Protein AF-A0A1G1VP83-F1 (afdb_monomer)

Nearest PDB structures (foldseek):
  2jve-assembly1_A  TM=3.663E-01  e=6.003E+00  Notophthalmus viridescens
  4ooa-assembly2_C  TM=3.074E-01  e=6.003E+00  Homo sapiens

Foldseek 3Di:
DDDDDPVVCCVPQQQWKFFDDPVNPHTQDIGNDPVVRCVSCVVVVNNDTDMDGHHNDPDDDDDDPPVDDPDPDPPDDDD

Mean predicted aligned error: 10.22 Å

Solvent-accessible surface area (backbone atoms only — not comparable to full-atom values): 5228 Å² total; per-residue (Å²): 135,82,87,81,88,63,71,83,47,40,91,83,36,44,50,18,28,37,28,27,45,96,82,72,71,51,75,74,33,69,26,79,42,66,74,56,25,51,53,52,26,39,76,72,71,40,84,81,53,58,70,47,74,38,56,69,65,92,73,83,83,80,83,79,82,72,94,69,77,79,76,84,70,78,79,74,83,77,128

InterPro domains:
  IPR043734 Domain of unknown function DUF5678 [PF18929] (12-56)

Organism: NCBI:txid1797590

Structure (mmCIF, N/CA/C/O backbone):
data_AF-A0A1G1VP83-F1
#
_entry.id   AF-A0A1G1VP83-F1
#
loop_
_atom_site.group_PDB
_atom_site.id
_atom_site.type_symbol
_atom_site.label_atom_id
_atom_site.label_alt_id
_atom_site.label_comp_id
_atom_site.label_asym_id
_atom_site.label_entity_id
_atom_site.label_seq_id
_atom_site.pdbx_PDB_ins_code
_atom_site.Cartn_x
_atom_site.Cartn_y
_atom_site.Cartn_z
_atom_site.occupancy
_atom_site.B_iso_or_equiv
_atom_site.auth_seq_id
_atom_site.auth_comp_id
_atom_site.auth_asym_id
_atom_site.auth_atom_id
_atom_site.pdbx_PDB_model_num
ATOM 1 N N . MET A 1 1 ? -0.299 -22.652 -7.461 1.00 57.00 1 MET A N 1
ATOM 2 C CA . MET A 1 1 ? -0.822 -21.350 -6.982 1.00 57.00 1 MET A CA 1
ATOM 3 C C . MET A 1 1 ? -0.798 -20.373 -8.152 1.00 57.00 1 MET A C 1
ATOM 5 O O . MET A 1 1 ? 0.211 -20.350 -8.843 1.00 57.00 1 MET A O 1
ATOM 9 N N . LYS A 1 2 ? -1.883 -19.638 -8.438 1.00 76.94 2 LYS A N 1
ATOM 10 C CA . LYS A 1 2 ? -1.904 -18.645 -9.531 1.00 76.94 2 LYS A CA 1
ATOM 11 C C . LYS A 1 2 ? -1.319 -17.310 -9.031 1.00 76.94 2 LYS A C 1
ATOM 13 O O . LYS A 1 2 ? -1.704 -16.901 -7.934 1.00 76.94 2 LYS A O 1
ATOM 18 N N . PRO A 1 3 ? -0.417 -16.643 -9.775 1.00 78.00 3 PRO A N 1
ATOM 19 C CA . PRO A 1 3 ? 0.044 -15.299 -9.431 1.00 78.00 3 PRO A CA 1
ATOM 20 C C . PRO A 1 3 ? -1.129 -14.314 -9.442 1.00 78.00 3 PRO A C 1
ATOM 22 O O . PRO A 1 3 ? -1.989 -14.389 -10.320 1.00 78.00 3 PRO A O 1
ATOM 25 N N . LYS A 1 4 ? -1.179 -13.404 -8.466 1.00 82.94 4 LYS A N 1
ATOM 26 C CA . LYS A 1 4 ? -2.178 -12.330 -8.428 1.00 82.94 4 LYS A CA 1
ATOM 27 C C . LYS A 1 4 ? -1.631 -11.123 -9.186 1.00 82.94 4 LYS A C 1
ATOM 29 O O . LYS A 1 4 ? -0.526 -10.676 -8.889 1.00 82.94 4 LYS A O 1
ATOM 34 N N . ASP A 1 5 ? -2.401 -10.607 -10.139 1.00 87.19 5 ASP A N 1
ATOM 35 C CA . ASP A 1 5 ? -2.043 -9.393 -10.872 1.00 87.19 5 ASP A CA 1
ATOM 36 C C . ASP A 1 5 ? -2.496 -8.139 -10.104 1.00 87.19 5 ASP A C 1
ATOM 38 O O . ASP A 1 5 ? -3.689 -7.899 -9.898 1.00 87.19 5 ASP A O 1
ATOM 42 N N . TRP A 1 6 ? -1.522 -7.341 -9.671 1.00 89.12 6 TRP A N 1
ATOM 43 C CA . TRP A 1 6 ? -1.709 -6.063 -8.980 1.00 89.12 6 TRP A CA 1
ATOM 44 C C . TRP A 1 6 ? -1.186 -4.867 -9.790 1.00 89.12 6 TRP A C 1
ATOM 46 O O . TRP A 1 6 ? -1.025 -3.771 -9.254 1.00 89.12 6 TRP A O 1
ATOM 56 N N . THR A 1 7 ? -0.954 -5.045 -11.093 1.00 89.69 7 THR A N 1
ATOM 57 C CA . THR A 1 7 ? -0.424 -4.002 -11.990 1.00 89.69 7 THR A CA 1
ATOM 58 C C . THR A 1 7 ? -1.330 -2.768 -12.035 1.00 89.69 7 THR A C 1
ATOM 60 O O . THR A 1 7 ? -0.851 -1.637 -12.102 1.00 89.69 7 THR A O 1
ATOM 63 N N . HIS A 1 8 ? -2.643 -2.965 -11.881 1.00 91.50 8 HIS A N 1
ATOM 64 C CA . HIS A 1 8 ? -3.648 -1.899 -11.835 1.00 91.50 8 HIS A CA 1
ATOM 65 C C . HIS A 1 8 ? -3.489 -0.922 -10.651 1.00 91.50 8 HIS A C 1
ATOM 67 O O . HIS A 1 8 ? -4.066 0.163 -10.680 1.00 91.50 8 HIS A O 1
ATOM 73 N N . LEU A 1 9 ? -2.716 -1.272 -9.614 1.00 93.44 9 LEU A N 1
ATOM 74 C CA . LEU A 1 9 ? -2.452 -0.384 -8.476 1.00 93.44 9 LEU A CA 1
ATOM 75 C C . LEU A 1 9 ? -1.414 0.692 -8.804 1.00 93.44 9 LEU A C 1
ATOM 77 O O . LEU A 1 9 ? -1.415 1.753 -8.178 1.00 93.44 9 LEU A O 1
ATOM 81 N N . HIS A 1 10 ? -0.522 0.430 -9.763 1.00 94.69 10 HIS A N 1
ATOM 82 C CA . HIS A 1 10 ? 0.599 1.319 -10.067 1.00 94.69 10 HIS A CA 1
ATOM 83 C C . HIS A 1 10 ? 0.156 2.744 -10.454 1.00 94.69 10 HIS A C 1
ATOM 85 O O . HIS A 1 10 ? 0.624 3.675 -9.797 1.00 94.69 10 HIS A O 1
ATOM 91 N N . PRO A 1 11 ? -0.821 2.961 -11.363 1.00 94.50 11 PRO A N 1
ATOM 92 C CA . PRO A 1 11 ? -1.222 4.308 -11.783 1.00 94.50 11 PRO A CA 1
ATOM 93 C C . PRO A 1 11 ? -1.704 5.228 -10.650 1.00 94.50 11 PRO A C 1
ATOM 95 O O . PRO A 1 11 ? -1.556 6.443 -10.739 1.00 94.50 11 PRO A O 1
ATOM 98 N N . GLN A 1 12 ? -2.286 4.673 -9.582 1.00 95.38 12 GLN A N 1
ATOM 99 C CA . GLN A 1 12 ? -2.888 5.456 -8.489 1.00 95.38 12 GLN A CA 1
ATOM 100 C C . GLN A 1 12 ? -2.025 5.494 -7.221 1.00 95.38 12 GLN A C 1
ATOM 102 O O . GLN A 1 12 ? -2.087 6.441 -6.424 1.00 95.38 12 GLN A O 1
ATOM 107 N N . TYR A 1 13 ? -1.227 4.448 -7.011 1.00 96.75 13 TYR A N 1
ATOM 108 C CA . TYR A 1 13 ? -0.548 4.202 -5.746 1.00 96.75 13 TYR A CA 1
ATOM 109 C C . TYR A 1 13 ? 0.967 4.047 -5.884 1.00 96.75 13 TYR A C 1
ATOM 111 O O . TYR A 1 13 ? 1.599 3.688 -4.894 1.00 96.75 13 TYR A O 1
ATOM 119 N N . ALA A 1 14 ? 1.565 4.339 -7.046 1.00 96.25 14 ALA A N 1
ATOM 120 C CA . ALA A 1 14 ? 3.015 4.303 -7.248 1.00 96.25 14 ALA A CA 1
ATOM 121 C C . ALA A 1 14 ? 3.782 4.946 -6.078 1.00 96.25 14 ALA A C 1
ATOM 123 O O . ALA A 1 14 ? 3.485 6.057 -5.627 1.00 96.25 14 ALA A O 1
ATOM 124 N N . GLY A 1 15 ? 4.750 4.206 -5.533 1.00 96.38 15 GLY A N 1
ATOM 125 C CA . GLY A 1 15 ? 5.570 4.658 -4.410 1.00 96.38 15 GLY A CA 1
ATOM 126 C C . GLY A 1 15 ? 4.824 4.812 -3.077 1.00 96.38 15 GLY A C 1
ATOM 127 O O . GLY A 1 15 ? 5.414 5.278 -2.097 1.00 96.38 15 GLY A O 1
ATOM 128 N N . LYS A 1 16 ? 3.555 4.404 -2.969 1.00 97.88 16 LYS A N 1
ATOM 129 C CA . LYS A 1 16 ? 2.793 4.366 -1.713 1.00 97.88 16 LYS A CA 1
ATOM 130 C C . LYS A 1 16 ? 2.733 2.954 -1.140 1.00 97.88 16 LYS A C 1
ATOM 132 O O . LYS A 1 16 ? 3.007 1.954 -1.793 1.00 97.88 16 LYS A O 1
ATOM 137 N N . TRP A 1 17 ? 2.410 2.895 0.140 1.00 97.88 17 TRP A N 1
ATOM 138 C CA . TRP A 1 17 ? 1.891 1.700 0.775 1.00 97.88 17 TRP A CA 1
ATOM 139 C C . TRP A 1 17 ? 0.379 1.652 0.597 1.00 97.88 17 TRP A C 1
ATOM 141 O O . TRP A 1 17 ? -0.276 2.684 0.749 1.00 97.88 17 TRP A O 1
ATOM 151 N N . VAL A 1 18 ? -0.153 0.464 0.342 1.00 97.56 18 VAL A N 1
ATOM 152 C CA . VAL A 1 18 ? -1.588 0.171 0.312 1.00 97.56 18 VAL A CA 1
ATOM 153 C C . VAL A 1 18 ? -1.907 -0.921 1.326 1.00 97.56 18 VAL A C 1
ATOM 155 O O . VAL A 1 18 ? -1.084 -1.801 1.575 1.00 97.56 18 VAL A O 1
ATOM 158 N N . ALA A 1 19 ? -3.079 -0.829 1.941 1.00 97.25 19 ALA A N 1
ATOM 159 C CA . ALA A 1 19 ? -3.642 -1.832 2.832 1.00 97.25 19 ALA A CA 1
ATOM 160 C C . ALA A 1 19 ? -4.894 -2.408 2.173 1.00 97.25 19 ALA A C 1
ATOM 162 O O . ALA A 1 19 ? -5.754 -1.640 1.737 1.00 97.25 19 ALA A O 1
ATOM 163 N N . PHE A 1 20 ? -4.997 -3.732 2.130 1.00 95.31 20 PHE A N 1
ATOM 164 C CA . PHE A 1 20 ? -6.146 -4.444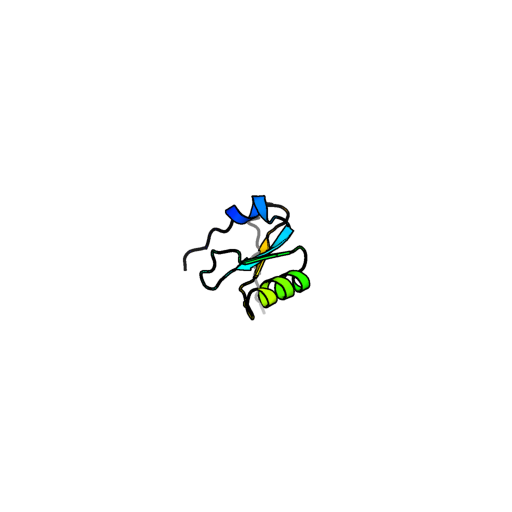 1.581 1.00 95.31 20 PHE A CA 1
ATOM 165 C C . PHE A 1 20 ? -7.116 -4.894 2.674 1.00 95.31 20 PHE A C 1
ATOM 167 O O . PHE A 1 20 ? -6.720 -5.097 3.828 1.00 95.31 20 PHE A O 1
ATOM 174 N N . ALA A 1 21 ? -8.378 -5.077 2.291 1.00 91.06 21 ALA A N 1
ATOM 175 C CA . ALA A 1 21 ? -9.352 -5.839 3.060 1.00 91.06 21 ALA A C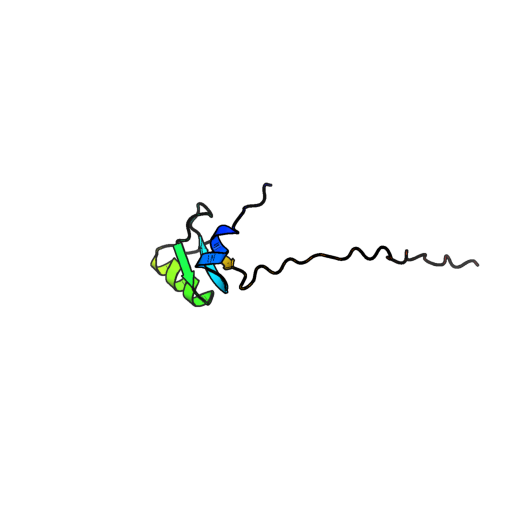A 1
ATOM 176 C C . ALA A 1 21 ? -9.040 -7.351 3.013 1.00 91.06 21 ALA A C 1
ATOM 178 O O . ALA A 1 21 ? -8.074 -7.799 2.388 1.00 91.06 21 ALA A O 1
ATOM 179 N N . GLU A 1 22 ? -9.866 -8.151 3.688 1.00 88.12 22 GLU A N 1
ATOM 180 C CA . GLU A 1 22 ? -9.709 -9.613 3.747 1.00 88.12 22 GLU A CA 1
ATOM 181 C C . GLU A 1 22 ? -9.849 -10.293 2.376 1.00 88.12 22 GLU A C 1
ATOM 183 O O . GLU A 1 22 ? -9.254 -11.347 2.151 1.00 88.12 22 GLU A O 1
ATOM 188 N N . ASP A 1 23 ? -10.554 -9.651 1.441 1.00 87.69 23 ASP A N 1
ATOM 189 C CA . ASP A 1 23 ? -10.708 -10.084 0.047 1.00 87.69 23 ASP A CA 1
ATOM 190 C C . ASP A 1 23 ? -9.410 -9.996 -0.782 1.00 87.69 23 ASP A C 1
ATOM 192 O O . ASP A 1 23 ? -9.337 -10.562 -1.872 1.00 87.69 23 ASP A O 1
ATOM 196 N N . ARG A 1 24 ? -8.359 -9.339 -0.260 1.00 83.25 24 ARG A N 1
ATOM 197 C CA . ARG A 1 24 ? -7.056 -9.116 -0.923 1.00 83.25 24 ARG A CA 1
ATOM 198 C C . ARG A 1 24 ? -7.146 -8.359 -2.254 1.00 83.25 24 ARG A C 1
ATOM 200 O O . ARG A 1 24 ? -6.223 -8.434 -3.071 1.00 83.25 24 ARG A O 1
ATOM 207 N N . GLU A 1 25 ? -8.242 -7.640 -2.465 1.00 87.00 25 GLU A N 1
ATOM 208 C CA . GLU A 1 25 ? -8.519 -6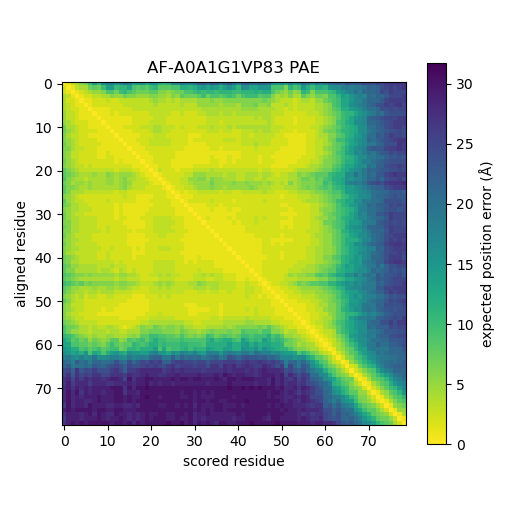.873 -3.681 1.00 87.00 25 GLU A CA 1
ATOM 209 C C . GLU A 1 25 ? -8.860 -5.425 -3.343 1.00 87.00 25 GLU A C 1
ATOM 211 O O . GLU A 1 25 ? -8.299 -4.499 -3.930 1.00 87.00 25 GLU A O 1
ATOM 216 N N . SER A 1 26 ? -9.712 -5.215 -2.341 1.00 91.75 26 SER A N 1
ATOM 217 C CA . SER A 1 26 ? -10.197 -3.892 -1.974 1.00 91.75 26 SER A CA 1
ATOM 218 C C . SER A 1 26 ? -9.150 -3.118 -1.180 1.00 91.75 26 SER A C 1
ATOM 220 O O . SER A 1 26 ? -8.772 -3.507 -0.073 1.00 91.75 26 SER A O 1
ATOM 222 N N . VAL A 1 27 ? -8.702 -1.976 -1.710 1.00 95.31 27 VAL A N 1
ATOM 223 C CA . VAL A 1 27 ? -7.797 -1.064 -0.997 1.00 95.31 27 VAL A CA 1
ATOM 224 C C . VAL A 1 27 ? -8.587 -0.261 0.036 1.00 95.31 27 VAL A C 1
ATOM 226 O O . VAL A 1 27 ? -9.411 0.587 -0.299 1.00 95.31 27 VAL A O 1
ATOM 229 N N . VAL A 1 28 ? -8.304 -0.488 1.317 1.00 96.00 28 VAL A N 1
ATOM 230 C CA . VAL A 1 28 ? -8.984 0.191 2.431 1.00 96.00 28 VAL A CA 1
ATOM 231 C C . VAL A 1 28 ? -8.250 1.448 2.885 1.00 96.00 28 VAL A C 1
ATOM 233 O O . VAL A 1 28 ? -8.864 2.351 3.455 1.00 96.00 28 VAL A O 1
ATOM 236 N N . ALA A 1 29 ? -6.945 1.554 2.635 1.00 96.88 29 ALA A N 1
ATOM 237 C CA . ALA A 1 29 ? -6.155 2.752 2.908 1.00 96.88 29 ALA A CA 1
ATOM 238 C C . ALA A 1 29 ? -4.876 2.787 2.060 1.00 96.88 29 ALA A C 1
ATOM 240 O O . ALA A 1 29 ? -4.312 1.742 1.747 1.00 96.88 29 ALA A O 1
ATOM 241 N N . ASP A 1 30 ? -4.371 3.989 1.783 1.00 97.75 30 ASP A N 1
ATOM 242 C CA . ASP A 1 30 ? -3.047 4.229 1.211 1.00 97.75 30 ASP A CA 1
ATOM 243 C C . ASP A 1 30 ? -2.273 5.290 2.013 1.00 97.75 30 ASP A C 1
ATOM 245 O O . ASP A 1 30 ? -2.860 6.169 2.660 1.00 97.75 30 ASP A O 1
ATOM 249 N N . ALA A 1 31 ? -0.940 5.211 2.009 1.00 97.75 31 ALA A N 1
ATOM 250 C CA . ALA A 1 31 ? -0.076 6.237 2.595 1.00 97.75 31 ALA A CA 1
ATOM 251 C C . ALA A 1 31 ? 1.378 6.153 2.104 1.00 97.75 31 ALA A C 1
ATOM 253 O O . ALA A 1 31 ? 1.841 5.112 1.655 1.00 97.75 31 ALA A O 1
ATOM 254 N N . LYS A 1 32 ? 2.165 7.228 2.254 1.00 97.38 32 LYS A N 1
ATOM 255 C CA . LYS A 1 32 ? 3.595 7.217 1.877 1.00 97.38 32 LYS A CA 1
ATOM 256 C C . LYS A 1 32 ? 4.455 6.314 2.774 1.00 97.38 32 LYS A C 1
ATOM 258 O O . LYS A 1 32 ? 5.441 5.748 2.303 1.00 97.38 32 LYS A O 1
ATOM 263 N N . THR A 1 33 ? 4.077 6.136 4.043 1.00 97.69 33 THR A N 1
ATOM 264 C CA . THR A 1 33 ? 4.832 5.345 5.032 1.00 97.69 33 THR A CA 1
ATOM 265 C C . THR A 1 33 ? 3.960 4.273 5.680 1.00 97.69 33 THR A C 1
ATOM 267 O O . THR A 1 33 ? 2.769 4.485 5.902 1.00 97.69 33 THR A O 1
ATOM 270 N N . LEU A 1 34 ? 4.559 3.142 6.063 1.00 96.31 34 LEU A N 1
ATOM 271 C CA . LEU A 1 34 ? 3.832 2.041 6.703 1.00 96.31 34 LEU A CA 1
ATOM 272 C C . LEU A 1 34 ? 3.168 2.473 8.023 1.00 96.31 34 LEU A C 1
ATOM 274 O O . LEU A 1 34 ? 2.011 2.158 8.278 1.00 96.31 34 LEU A O 1
ATOM 278 N N . LYS A 1 35 ? 3.852 3.288 8.836 1.00 97.06 35 LYS A N 1
ATOM 279 C CA . LYS A 1 35 ? 3.307 3.816 10.101 1.00 97.06 35 LYS A CA 1
ATOM 280 C C . LYS A 1 35 ? 2.014 4.613 9.898 1.00 97.06 35 LYS A C 1
ATOM 282 O O . LYS A 1 35 ? 1.085 4.502 10.696 1.00 97.06 35 LYS A O 1
ATOM 287 N N . THR A 1 36 ? 1.956 5.445 8.858 1.00 97.56 36 THR A N 1
ATOM 288 C CA . THR A 1 36 ? 0.759 6.250 8.566 1.00 97.56 36 THR A CA 1
ATOM 289 C C . THR A 1 36 ? -0.357 5.399 7.973 1.00 97.56 36 THR A C 1
ATOM 291 O O . THR A 1 36 ? -1.513 5.593 8.347 1.00 97.56 36 THR A O 1
ATOM 294 N N . LEU A 1 37 ? -0.012 4.412 7.143 1.00 98.00 37 LEU A N 1
ATOM 295 C CA . LEU A 1 37 ? -0.950 3.420 6.627 1.00 98.00 37 LEU A CA 1
ATOM 296 C C . LEU A 1 37 ? -1.637 2.652 7.761 1.00 98.00 37 LEU A C 1
ATOM 298 O O . LEU A 1 37 ? -2.861 2.651 7.828 1.00 98.00 37 LEU A O 1
ATOM 302 N N . MET A 1 38 ? -0.866 2.068 8.683 1.00 97.38 38 MET A N 1
ATOM 303 C CA . MET A 1 38 ? -1.409 1.273 9.791 1.00 97.38 38 MET A CA 1
ATOM 304 C C . MET A 1 38 ? -2.331 2.103 10.684 1.00 97.38 38 MET A C 1
ATOM 306 O O . MET A 1 38 ? -3.402 1.642 11.066 1.00 97.38 38 MET A O 1
ATOM 310 N N . LYS A 1 39 ? -1.982 3.370 10.951 1.00 97.12 39 LYS A N 1
ATOM 311 C CA . LYS A 1 39 ? -2.875 4.296 11.666 1.00 97.12 39 LYS A CA 1
ATOM 312 C C . LYS A 1 39 ? -4.186 4.537 10.909 1.00 97.12 39 LYS A C 1
ATOM 314 O O . LYS A 1 39 ? -5.241 4.569 11.534 1.00 97.12 39 LYS A O 1
ATOM 319 N N . ARG A 1 40 ? -4.137 4.729 9.585 1.00 97.25 40 ARG A N 1
ATOM 320 C CA . ARG A 1 40 ? -5.335 4.939 8.748 1.00 97.25 40 ARG A CA 1
ATOM 321 C C . ARG A 1 40 ? -6.206 3.684 8.678 1.00 97.25 40 ARG A C 1
ATOM 323 O O . ARG A 1 40 ? -7.415 3.796 8.829 1.00 97.25 40 ARG A O 1
ATOM 330 N N . ALA A 1 41 ? -5.598 2.516 8.498 1.00 96.38 41 ALA A N 1
ATOM 331 C CA . ALA A 1 41 ? -6.295 1.235 8.449 1.00 96.38 41 ALA A CA 1
ATOM 332 C C . ALA A 1 41 ? -6.938 0.886 9.801 1.00 96.38 41 ALA A C 1
ATOM 334 O O . ALA A 1 41 ? -8.119 0.552 9.854 1.00 96.38 41 ALA A O 1
ATOM 335 N N . SER A 1 42 ? -6.210 1.091 10.904 1.00 95.56 42 SER A N 1
ATOM 336 C CA . SER A 1 42 ? -6.713 0.876 12.264 1.00 95.56 42 SER A CA 1
ATOM 337 C C . SER A 1 42 ? -7.925 1.759 12.582 1.00 95.56 42 SER A C 1
ATOM 339 O O . SER A 1 42 ? -8.917 1.261 13.107 1.00 95.56 42 SER A O 1
ATOM 341 N N . LYS A 1 43 ? -7.906 3.039 12.174 1.00 96.44 43 LYS A N 1
ATOM 342 C CA . LYS A 1 43 ? -9.068 3.944 12.294 1.00 96.44 43 LYS A CA 1
ATOM 343 C C . LYS A 1 43 ? -10.305 3.460 11.531 1.00 96.44 43 LYS A C 1
ATOM 345 O O . LYS A 1 43 ? -11.411 3.837 11.892 1.00 96.44 43 LYS A O 1
ATOM 350 N N . LYS A 1 44 ? -10.119 2.647 10.488 1.00 94.81 44 LYS A N 1
ATOM 351 C CA . LYS A 1 44 ? -11.195 2.026 9.704 1.00 94.81 44 LYS A CA 1
ATOM 352 C C . LYS A 1 44 ? -11.600 0.636 10.220 1.00 94.81 44 LYS A C 1
ATOM 354 O O . LYS A 1 44 ? -12.401 -0.025 9.578 1.00 94.81 44 LYS A O 1
ATOM 359 N N . GLY A 1 45 ? -11.048 0.182 11.349 1.00 95.19 45 GLY A N 1
ATOM 360 C CA . GLY A 1 45 ? -11.352 -1.124 11.947 1.00 95.19 45 GLY A CA 1
ATOM 361 C C . GLY A 1 45 ? -10.426 -2.266 11.515 1.00 95.19 45 GLY A C 1
ATOM 362 O O . GLY A 1 45 ? -10.520 -3.364 12.058 1.00 95.19 45 GLY A O 1
ATOM 363 N N . PHE A 1 46 ? -9.472 -2.021 10.612 1.00 94.00 46 PHE A N 1
ATOM 364 C CA . PHE A 1 46 ? -8.547 -3.047 10.124 1.00 94.00 46 PHE A CA 1
ATOM 365 C C . PHE A 1 46 ? -7.305 -3.115 11.019 1.00 94.00 46 PHE A C 1
ATOM 367 O O . PHE A 1 46 ? -6.377 -2.315 10.882 1.00 94.00 46 PHE A O 1
ATOM 374 N N . LYS A 1 47 ? -7.291 -4.065 11.964 1.00 88.94 47 LYS A N 1
ATOM 375 C CA . LYS A 1 47 ? -6.190 -4.238 12.934 1.00 88.94 47 LYS A CA 1
ATOM 376 C C . LYS A 1 47 ? -4.943 -4.889 12.332 1.00 88.94 47 LYS A C 1
ATOM 378 O O . LYS A 1 47 ? -3.838 -4.520 12.715 1.00 88.94 47 LYS A O 1
ATOM 383 N N . ASN A 1 48 ? -5.118 -5.827 11.401 1.00 89.56 48 ASN A N 1
ATOM 384 C CA . ASN A 1 48 ? -4.018 -6.559 10.770 1.00 89.56 48 ASN A CA 1
ATOM 385 C C . ASN A 1 48 ? -4.228 -6.705 9.248 1.00 89.56 48 ASN A C 1
ATOM 387 O O . ASN A 1 48 ? -4.438 -7.815 8.762 1.00 89.56 48 ASN A O 1
ATOM 391 N N . PRO A 1 49 ? -4.261 -5.591 8.491 1.00 93.88 49 PRO A N 1
ATOM 392 C CA . PRO A 1 49 ? -4.455 -5.644 7.047 1.00 93.88 49 PRO A CA 1
ATOM 393 C C . PRO A 1 49 ? -3.240 -6.253 6.339 1.00 93.88 49 PRO A C 1
ATOM 395 O O . PRO A 1 49 ? -2.100 -6.093 6.778 1.00 93.88 49 PRO A O 1
ATOM 398 N N . ILE A 1 50 ? -3.474 -6.868 5.180 1.00 93.56 50 ILE A N 1
ATOM 399 C CA . ILE A 1 50 ? -2.393 -7.207 4.250 1.00 93.56 50 ILE A CA 1
ATOM 400 C C . ILE A 1 50 ? -1.910 -5.905 3.621 1.00 93.56 50 ILE A C 1
ATOM 402 O O . ILE A 1 50 ? -2.710 -5.122 3.108 1.00 93.56 50 ILE A O 1
ATOM 406 N N . VAL A 1 51 ? -0.604 -5.665 3.671 1.00 95.62 51 VAL A N 1
ATOM 407 C CA . VAL A 1 51 ? 0.002 -4.436 3.160 1.00 95.62 51 VAL A CA 1
ATOM 408 C C . VAL A 1 51 ? 0.928 -4.730 1.994 1.00 95.62 51 VAL A C 1
ATOM 410 O O . VAL A 1 51 ? 1.607 -5.754 1.964 1.00 95.62 51 VAL A O 1
ATOM 413 N N . PHE A 1 52 ? 0.984 -3.804 1.046 1.00 95.00 52 PHE A N 1
ATOM 414 C CA . PHE A 1 52 ? 1.861 -3.893 -0.114 1.00 95.00 52 PHE A CA 1
ATOM 415 C C . PHE A 1 52 ? 2.492 -2.531 -0.393 1.00 95.00 52 PHE A C 1
ATOM 417 O O . PHE A 1 52 ? 1.816 -1.499 -0.356 1.00 95.00 52 PHE A O 1
ATOM 424 N N . LYS A 1 53 ? 3.804 -2.515 -0.649 1.00 96.06 53 LYS A N 1
ATOM 425 C CA . LYS A 1 53 ? 4.495 -1.325 -1.144 1.00 96.06 53 LYS A CA 1
ATOM 426 C C 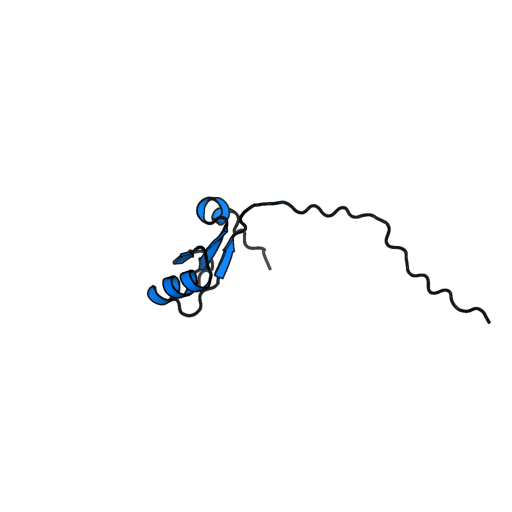. LYS A 1 53 ? 4.469 -1.371 -2.662 1.0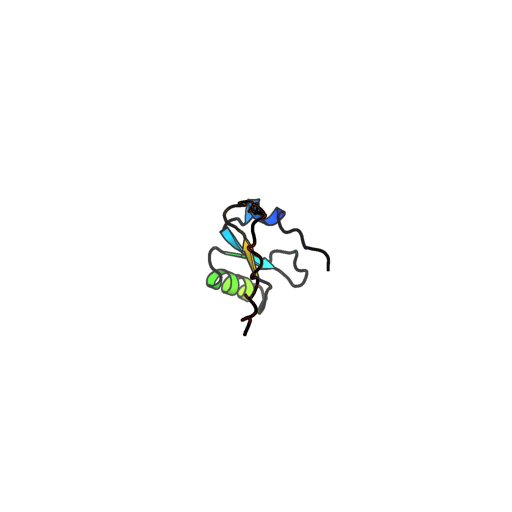0 96.06 53 LYS A C 1
ATOM 428 O O . LYS 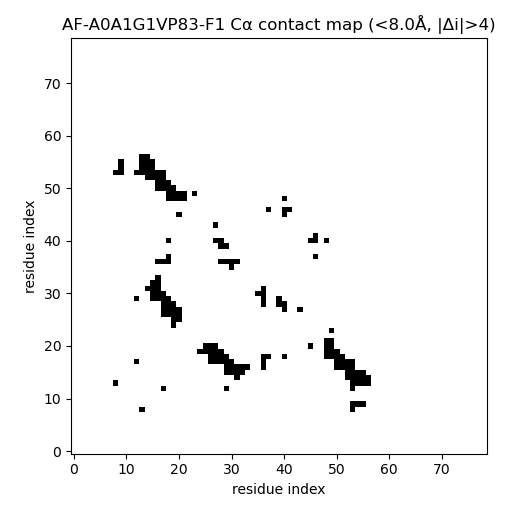A 1 53 ? 5.149 -2.193 -3.266 1.00 96.06 53 LYS A O 1
ATOM 433 N N . VAL A 1 54 ? 3.713 -0.462 -3.260 1.00 95.44 54 VAL A N 1
ATOM 434 C CA . VAL A 1 54 ? 3.658 -0.347 -4.712 1.00 95.44 54 VAL A CA 1
ATOM 435 C C . VAL A 1 54 ? 4.999 0.215 -5.197 1.00 95.44 54 VAL A C 1
ATOM 437 O O . VAL A 1 54 ? 5.445 1.240 -4.657 1.00 95.44 54 VAL A O 1
ATOM 440 N N . PRO A 1 55 ? 5.655 -0.430 -6.180 1.00 93.81 55 PRO A N 1
ATOM 441 C CA . PRO A 1 55 ? 6.875 0.086 -6.783 1.00 93.81 55 PRO A CA 1
ATOM 442 C C . PRO A 1 55 ? 6.681 1.528 -7.246 1.00 93.81 55 PRO A C 1
ATOM 444 O O . PRO A 1 55 ? 5.605 1.907 -7.712 1.00 93.81 55 PRO A O 1
ATOM 447 N N . GLN A 1 56 ? 7.711 2.354 -7.088 1.00 94.81 56 GLN A N 1
ATOM 448 C CA . GLN A 1 56 ? 7.681 3.705 -7.645 1.00 94.81 56 GLN A CA 1
ATOM 449 C C . GLN A 1 56 ? 7.704 3.635 -9.173 1.00 94.81 56 GLN A C 1
ATOM 451 O O . GLN A 1 56 ? 6.895 4.266 -9.846 1.00 94.81 56 GLN A O 1
ATOM 456 N N . GLU A 1 57 ? 8.571 2.782 -9.706 1.00 92.38 57 GLU A N 1
ATOM 457 C CA . GLU A 1 57 ? 8.791 2.600 -11.133 1.00 92.38 57 GLU A CA 1
ATOM 458 C C . GLU A 1 57 ? 8.642 1.119 -11.481 1.00 92.38 57 GLU A C 1
ATOM 460 O O . GLU A 1 57 ? 9.072 0.241 -10.730 1.00 92.38 57 GLU A O 1
ATOM 465 N N . MET A 1 58 ? 8.018 0.845 -12.625 1.00 85.25 58 MET A N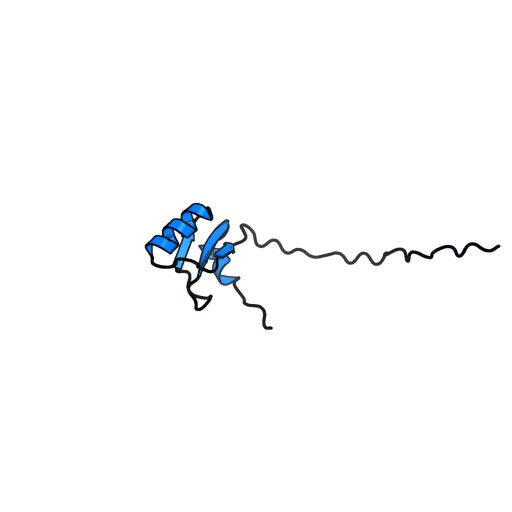 1
ATOM 466 C CA . MET A 1 58 ? 7.900 -0.501 -13.183 1.00 85.25 58 MET A CA 1
ATOM 467 C C . MET A 1 58 ? 9.145 -0.776 -14.026 1.00 85.25 58 MET A C 1
ATOM 469 O O . MET A 1 58 ? 9.095 -0.715 -15.251 1.00 85.25 58 MET A O 1
ATOM 473 N N . VAL A 1 59 ? 10.281 -1.003 -13.364 1.00 85.06 59 VAL A N 1
ATOM 474 C CA . VAL A 1 59 ? 11.547 -1.299 -14.046 1.00 85.06 59 VAL A CA 1
ATOM 475 C C . VAL A 1 59 ? 11.624 -2.807 -14.301 1.00 85.06 59 VAL A C 1
ATOM 477 O O . VAL A 1 59 ? 11.747 -3.571 -13.339 1.00 85.06 59 VAL A O 1
ATOM 480 N N . PRO A 1 60 ? 11.534 -3.274 -15.560 1.00 79.94 60 PRO A N 1
ATOM 481 C CA . PRO A 1 60 ? 11.701 -4.686 -15.858 1.00 79.94 60 PRO A CA 1
ATOM 482 C C . PRO A 1 60 ? 13.154 -5.095 -15.605 1.00 79.94 60 PRO A C 1
ATOM 484 O O . PRO A 1 60 ? 14.087 -4.479 -16.119 1.00 79.94 60 PRO A O 1
ATOM 487 N N . TYR A 1 61 ? 13.352 -6.160 -14.830 1.00 78.56 61 TYR A N 1
ATOM 488 C CA . TYR A 1 61 ? 14.654 -6.804 -14.704 1.00 78.56 61 TYR A CA 1
ATOM 489 C C . TYR A 1 61 ? 14.744 -7.952 -15.709 1.00 78.56 61 TYR A C 1
ATOM 491 O O . TYR A 1 61 ? 14.036 -8.951 -15.581 1.00 7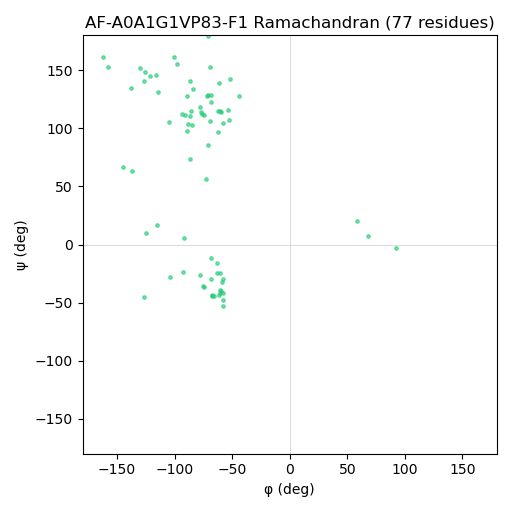8.56 61 TYR A O 1
ATOM 499 N N . VAL A 1 62 ? 15.613 -7.812 -16.710 1.00 81.94 62 VAL A N 1
ATOM 500 C CA . VAL A 1 62 ? 15.916 -8.874 -17.676 1.00 81.94 62 VAL A CA 1
ATOM 501 C C . VAL A 1 62 ? 17.288 -9.440 -17.330 1.00 81.94 62 VAL A C 1
ATOM 503 O O . VAL A 1 62 ? 18.311 -8.797 -17.555 1.00 81.94 62 VAL A O 1
ATOM 506 N N . GLY A 1 63 ? 17.312 -10.639 -16.748 1.00 77.25 63 GLY A N 1
ATOM 507 C CA . GLY A 1 63 ? 18.561 -11.339 -16.468 1.00 77.25 63 GLY A CA 1
ATOM 508 C C . GLY A 1 63 ? 19.227 -11.783 -17.770 1.00 77.25 63 GLY A C 1
ATOM 509 O O . GLY A 1 63 ? 18.635 -12.536 -18.541 1.00 77.25 63 GLY A O 1
ATOM 510 N N . GLN A 1 64 ? 20.465 -11.355 -18.015 1.00 69.69 64 GLN A N 1
ATOM 511 C CA . GLN A 1 64 ? 21.303 -12.000 -19.023 1.00 69.69 64 GLN A CA 1
ATOM 512 C C . GLN A 1 64 ? 21.791 -13.333 -18.453 1.00 69.69 64 GLN A C 1
ATOM 514 O O . GLN A 1 64 ? 22.590 -13.366 -17.516 1.00 69.69 64 GLN A O 1
ATOM 519 N N . VAL A 1 65 ? 21.313 -14.445 -19.012 1.00 61.91 65 VAL A N 1
ATOM 520 C CA . VAL A 1 65 ? 21.889 -15.765 -18.745 1.00 61.91 65 VAL A CA 1
ATOM 521 C C . VAL A 1 65 ? 23.249 -15.811 -19.441 1.00 61.91 65 VAL A C 1
ATOM 523 O O . VAL A 1 65 ? 23.364 -16.237 -20.586 1.00 61.91 65 VAL A O 1
ATOM 526 N N . ASN A 1 66 ? 24.297 -15.329 -18.773 1.00 57.66 66 ASN A N 1
ATOM 527 C CA . ASN A 1 66 ? 25.658 -15.576 -19.227 1.00 57.66 66 ASN A CA 1
ATOM 528 C C . ASN A 1 66 ? 25.945 -17.064 -19.024 1.00 57.66 66 ASN A C 1
ATOM 530 O O . ASN A 1 66 ? 26.119 -17.537 -17.902 1.00 57.66 66 ASN A O 1
ATOM 534 N N . HIS A 1 67 ? 25.964 -17.811 -20.125 1.00 54.84 67 HIS A N 1
ATOM 535 C CA . HIS A 1 67 ? 26.198 -19.252 -20.175 1.00 54.84 67 HIS A CA 1
ATOM 536 C C . HIS A 1 67 ? 27.677 -19.591 -19.892 1.00 54.84 67 HIS A C 1
ATOM 538 O O . HIS A 1 67 ? 28.364 -20.209 -20.699 1.00 54.84 67 HIS A O 1
ATOM 544 N N . ARG A 1 68 ? 28.208 -19.157 -18.745 1.00 57.09 68 ARG A N 1
ATOM 545 C CA . ARG A 1 68 ? 29.552 -19.517 -18.285 1.00 57.09 68 ARG A CA 1
ATOM 546 C C . ARG A 1 68 ? 29.579 -19.653 -16.770 1.00 57.09 68 ARG A C 1
ATOM 548 O O . ARG A 1 68 ? 30.227 -18.886 -16.071 1.00 57.09 68 ARG A O 1
ATOM 555 N N . PHE A 1 69 ? 28.875 -20.663 -16.273 1.00 58.25 69 PHE A N 1
ATOM 556 C CA . PHE A 1 69 ? 29.217 -21.249 -14.983 1.00 58.25 69 PHE A CA 1
ATOM 557 C C . PHE A 1 69 ? 30.459 -22.122 -15.212 1.00 58.25 69 PHE A C 1
ATOM 559 O O . PHE A 1 69 ? 30.351 -23.108 -15.945 1.00 58.25 69 PHE A O 1
ATOM 566 N N . PRO A 1 70 ? 31.648 -21.784 -14.678 1.00 50.91 70 PRO A N 1
ATOM 567 C CA . PRO A 1 70 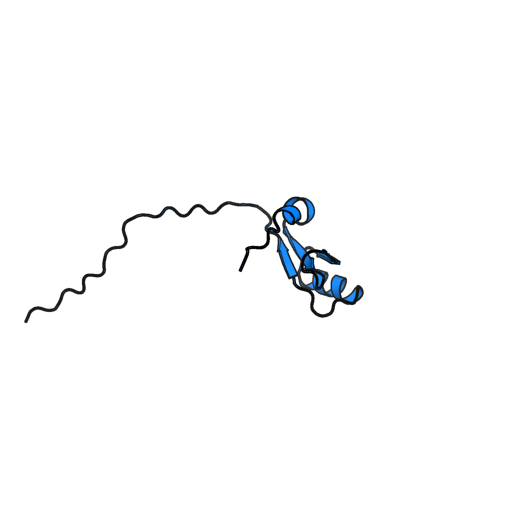? 32.726 -22.756 -14.631 1.00 50.91 70 PRO A CA 1
ATOM 568 C C . PRO A 1 70 ? 32.242 -23.908 -13.751 1.00 50.91 70 PRO A C 1
ATOM 570 O O . PRO A 1 70 ? 31.972 -23.725 -12.564 1.00 50.91 70 PRO A O 1
ATOM 573 N N . ILE A 1 71 ? 32.085 -25.088 -14.350 1.00 56.94 71 ILE A N 1
ATOM 574 C CA . ILE A 1 71 ? 31.986 -26.326 -13.589 1.00 56.94 71 ILE A CA 1
ATOM 575 C C . ILE A 1 71 ? 33.213 -26.381 -12.681 1.00 56.94 71 ILE A C 1
ATOM 577 O O . ILE A 1 71 ? 34.353 -26.391 -13.144 1.00 56.94 71 ILE A O 1
ATOM 581 N N . TYR A 1 72 ? 32.973 -26.347 -11.377 1.00 49.69 72 TYR A N 1
ATOM 582 C CA . TYR A 1 72 ? 33.983 -26.683 -10.394 1.00 49.69 72 TYR A CA 1
ATOM 583 C C . TYR A 1 72 ? 34.343 -28.150 -10.652 1.00 49.69 72 TYR A C 1
ATOM 585 O O . TYR A 1 72 ? 33.601 -29.049 -10.270 1.00 49.69 72 TYR A O 1
ATOM 593 N N . SER A 1 73 ? 35.420 -28.394 -11.398 1.00 49.84 73 SER A N 1
ATOM 594 C CA . SER A 1 73 ? 36.035 -29.713 -11.487 1.00 49.84 73 SER A CA 1
ATOM 595 C C . SER A 1 73 ? 36.976 -29.803 -10.293 1.00 49.84 73 SER A C 1
ATOM 597 O O . SER A 1 73 ? 38.033 -29.171 -10.346 1.00 49.84 73 SER A O 1
ATOM 599 N N . PRO A 1 74 ? 36.634 -30.511 -9.198 1.00 47.06 74 PRO A N 1
ATOM 600 C CA . PRO A 1 74 ? 37.636 -30.800 -8.192 1.00 47.06 74 PRO A CA 1
ATOM 601 C C . PRO A 1 74 ? 38.715 -31.609 -8.909 1.00 47.06 74 PRO A C 1
ATOM 603 O O . PRO A 1 74 ? 38.443 -32.688 -9.437 1.00 47.06 74 PRO A O 1
ATOM 606 N N . SER A 1 75 ? 39.921 -31.052 -9.014 1.00 54.59 75 SER A N 1
ATOM 607 C CA . SER A 1 75 ? 41.088 -31.834 -9.395 1.00 54.59 75 SER A CA 1
ATOM 608 C C . SER A 1 75 ? 41.195 -32.946 -8.362 1.00 54.59 75 SER A C 1
ATOM 610 O O . SER A 1 75 ? 41.541 -32.692 -7.208 1.00 54.59 75 SER A O 1
ATOM 612 N N . VAL A 1 76 ? 40.814 -34.159 -8.749 1.00 51.53 76 VAL A N 1
ATOM 613 C CA . VAL A 1 76 ? 41.103 -35.345 -7.958 1.00 51.53 76 VAL A CA 1
ATOM 614 C C . VAL A 1 76 ? 42.620 -35.409 -7.860 1.00 51.53 76 VAL A C 1
ATOM 616 O O . VAL A 1 76 ? 43.306 -35.529 -8.874 1.00 51.53 76 VAL A O 1
ATOM 619 N N . SER A 1 77 ? 43.125 -35.245 -6.641 1.00 52.25 77 SER A N 1
ATOM 620 C CA . SER A 1 77 ? 44.516 -35.470 -6.284 1.00 52.25 77 SER A CA 1
ATOM 621 C C . SER A 1 77 ? 44.903 -36.870 -6.748 1.00 52.25 77 SER A C 1
ATOM 623 O O . SER A 1 77 ? 44.449 -37.863 -6.180 1.00 52.25 77 SER A O 1
ATOM 625 N N . SER A 1 78 ? 45.702 -36.949 -7.806 1.00 43.34 78 SER A N 1
ATOM 626 C CA . SER A 1 78 ? 46.344 -38.192 -8.202 1.00 43.34 78 SER A CA 1
ATOM 627 C C . SER A 1 78 ? 47.672 -38.263 -7.456 1.00 43.34 78 SER A C 1
ATOM 629 O O . SER A 1 78 ? 48.575 -37.493 -7.765 1.00 43.34 78 SER A O 1
ATOM 631 N N . ILE A 1 79 ? 47.656 -39.105 -6.416 1.00 46.41 79 ILE A N 1
ATOM 632 C CA . ILE A 1 79 ? 48.713 -39.987 -5.879 1.00 46.41 79 ILE A CA 1
ATOM 633 C C . ILE A 1 79 ? 50.156 -39.502 -6.047 1.00 46.41 79 ILE A C 1
ATOM 635 O O . ILE A 1 79 ? 50.645 -39.489 -7.197 1.00 46.41 79 ILE A O 1
#

pLDDT: mean 84.12, std 16.83, range [43.34, 98.0]

Radius of gyration: 21.79 Å; Cα contacts (8 Å, |Δi|>4): 89; chains: 1; bounding box: 60×47×33 Å

Secondary structure (DSSP, 8-state):
-PPP--GGGHHHHTTSEEEE-TTSSSEEEEESSHHHHHHHHHHTT-SS-EEEE--SS----------------------

Sequence (79 aa):
MKPKDWTHLHPQYAGKWVAFAEDRESVVADAKTLKTLMKRASKKGFKNPIVFKVPQEMVPYVGQVNHRFPIYSPSVSSI